Protein AF-A0A6F9Y247-F1 (afdb_monomer_lite)

Organism: NCBI:txid1601

Foldseek 3Di:
DDKDKDKFFPPDPDDPVRVVVCCCPPVVNQFPFWDDKDKDWDADPVRTIMIMIMTDGDHDD

Sequence (61 aa):
MTRTRIKLISDYEDTIEDLVNNFIKDPKNKVEKVNLIEFYFSEDDDGEAYITAYINYELGK

Radius of gyration: 12.63 Å; chains: 1; bounding box: 28×18×34 Å

pLDDT: mean 90.66, std 6.75, range [70.44, 97.19]

Secondary structure (DSSP, 8-state):
-EEEEEEEETT-SS-HHHHHHHHHH-GGG-EEEEEEEEEEEEE-TT--EEEEEEEEEEE--

Structure (mmCIF, N/CA/C/O backbone):
data_AF-A0A6F9Y247-F1
#
_entry.id   AF-A0A6F9Y247-F1
#
loop_
_atom_site.group_PDB
_atom_site.id
_atom_site.type_symbol
_atom_site.label_atom_id
_atom_site.label_alt_id
_atom_site.label_comp_id
_atom_site.label_asym_id
_atom_site.label_entity_id
_atom_site.label_seq_id
_atom_site.pdbx_PDB_ins_code
_atom_site.Cartn_x
_atom_site.Cartn_y
_atom_site.Cartn_z
_atom_site.occupancy
_atom_site.B_iso_or_equiv
_atom_site.auth_seq_id
_atom_site.auth_comp_id
_atom_site.auth_asym_id
_atom_site.auth_atom_id
_atom_site.pdbx_PDB_model_num
ATOM 1 N N . MET A 1 1 ? -11.676 8.415 4.645 1.00 80.56 1 MET A N 1
ATOM 2 C CA . MET A 1 1 ? -11.001 7.615 3.606 1.00 80.56 1 MET A CA 1
ATOM 3 C C . MET A 1 1 ? -9.675 8.290 3.304 1.00 80.56 1 MET A C 1
ATOM 5 O O . MET A 1 1 ? -9.673 9.490 3.047 1.00 80.56 1 MET A O 1
ATOM 9 N N . THR A 1 2 ? -8.581 7.546 3.423 1.00 91.06 2 THR A N 1
ATOM 10 C CA . THR A 1 2 ? -7.198 8.021 3.286 1.00 91.06 2 THR A CA 1
ATOM 11 C C . THR A 1 2 ? -6.573 7.388 2.049 1.00 91.06 2 THR A C 1
ATOM 13 O O . THR A 1 2 ? -6.882 6.239 1.725 1.00 91.06 2 THR A O 1
ATOM 16 N N . ARG A 1 3 ? -5.707 8.134 1.355 1.00 92.31 3 ARG A N 1
ATOM 17 C CA . ARG A 1 3 ? -4.962 7.649 0.191 1.00 92.31 3 ARG A CA 1
ATOM 18 C C . ARG A 1 3 ? -3.467 7.837 0.411 1.00 92.31 3 ARG A C 1
ATOM 20 O O . ARG A 1 3 ? -3.030 8.953 0.676 1.00 92.31 3 ARG A O 1
ATOM 27 N N . THR A 1 4 ? -2.709 6.762 0.230 1.00 94.31 4 THR A N 1
ATOM 28 C CA . THR A 1 4 ? -1.240 6.769 0.257 1.00 94.31 4 THR A CA 1
ATOM 29 C C . THR A 1 4 ? -0.703 6.265 -1.074 1.00 94.31 4 THR A C 1
ATOM 31 O O . THR A 1 4 ? -1.339 5.449 -1.741 1.00 94.31 4 THR A O 1
ATOM 34 N N . ARG A 1 5 ? 0.465 6.773 -1.472 1.00 94.50 5 ARG A N 1
ATOM 35 C CA . ARG A 1 5 ? 1.183 6.357 -2.675 1.00 94.50 5 ARG A CA 1
ATOM 36 C C . ARG A 1 5 ? 2.552 5.807 -2.294 1.00 94.50 5 ARG A C 1
ATOM 38 O O . ARG A 1 5 ? 3.297 6.494 -1.600 1.00 94.50 5 ARG A O 1
ATOM 45 N N . ILE A 1 6 ? 2.892 4.633 -2.810 1.00 93.00 6 ILE A N 1
ATOM 46 C CA . ILE A 1 6 ? 4.229 4.037 -2.727 1.00 93.00 6 ILE A CA 1
ATOM 47 C C . ILE A 1 6 ? 4.808 4.019 -4.143 1.00 93.00 6 ILE A C 1
ATOM 49 O O . ILE A 1 6 ? 4.151 3.523 -5.054 1.00 93.00 6 ILE A O 1
ATOM 53 N N . LYS A 1 7 ? 6.003 4.588 -4.335 1.00 91.81 7 LYS A N 1
ATOM 54 C CA . LYS A 1 7 ? 6.755 4.546 -5.600 1.00 91.81 7 LYS A CA 1
ATOM 55 C C . LYS A 1 7 ? 7.969 3.641 -5.389 1.00 91.81 7 LYS A C 1
ATOM 57 O O . LYS A 1 7 ? 8.754 3.908 -4.484 1.00 91.81 7 LYS A O 1
ATOM 62 N N . LEU A 1 8 ? 8.099 2.604 -6.208 1.00 89.25 8 LEU A N 1
ATOM 63 C CA . LEU A 1 8 ? 9.253 1.713 -6.267 1.00 89.25 8 LEU A CA 1
ATOM 64 C C . LEU A 1 8 ? 10.049 2.030 -7.531 1.00 89.25 8 LEU A C 1
ATOM 66 O O . LEU A 1 8 ? 9.526 1.878 -8.635 1.00 89.25 8 LEU A O 1
ATOM 70 N N . ILE A 1 9 ? 11.288 2.477 -7.348 1.00 84.25 9 ILE A N 1
ATOM 71 C CA . ILE A 1 9 ? 12.262 2.685 -8.426 1.00 84.25 9 ILE A CA 1
ATOM 72 C C . ILE A 1 9 ? 13.016 1.362 -8.627 1.00 84.25 9 ILE A C 1
ATOM 74 O O . ILE A 1 9 ? 13.191 0.620 -7.661 1.00 84.25 9 ILE A O 1
ATOM 78 N N . SER A 1 10 ? 13.403 1.063 -9.871 1.00 72.38 10 SER A N 1
ATOM 79 C 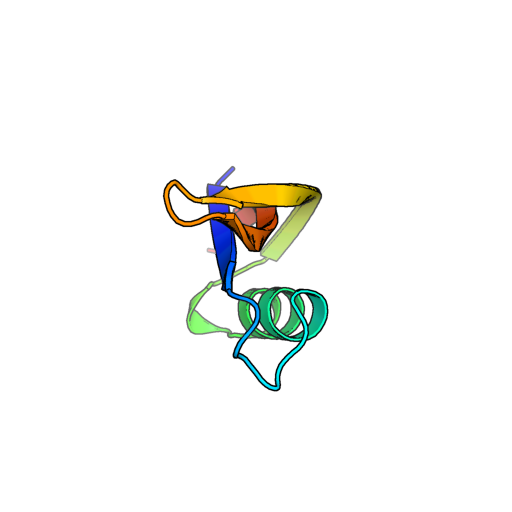CA . SER A 1 10 ? 13.895 -0.243 -10.351 1.00 72.38 10 SER A CA 1
ATOM 80 C C . SER A 1 10 ? 15.015 -0.888 -9.516 1.00 72.38 10 SER A C 1
ATOM 82 O O . SER A 1 10 ? 15.157 -2.107 -9.519 1.00 72.38 10 SER A O 1
ATOM 84 N N . ASP A 1 11 ? 15.761 -0.089 -8.755 1.00 70.44 11 ASP A N 1
ATOM 85 C CA . ASP A 1 11 ? 16.989 -0.506 -8.070 1.00 70.44 11 ASP A CA 1
ATOM 86 C C . ASP A 1 11 ? 16.772 -1.120 -6.675 1.00 70.44 11 ASP A C 1
ATOM 88 O O . ASP A 1 11 ? 17.730 -1.389 -5.950 1.00 70.44 11 ASP A O 1
ATOM 92 N N . TYR A 1 12 ? 15.521 -1.325 -6.263 1.00 71.81 12 TYR A N 1
ATOM 93 C CA . TYR A 1 12 ? 15.199 -1.929 -4.970 1.00 71.81 12 TYR A CA 1
ATOM 94 C C . TYR A 1 12 ? 15.089 -3.457 -5.055 1.00 71.81 12 TYR A C 1
ATOM 96 O O . TYR A 1 12 ? 14.468 -3.997 -5.966 1.00 71.81 12 TYR A O 1
ATOM 104 N N . GLU A 1 13 ? 15.643 -4.155 -4.056 1.00 77.50 13 GLU A N 1
ATOM 105 C CA . GLU A 1 13 ? 15.526 -5.619 -3.929 1.00 77.50 13 GLU A CA 1
ATOM 106 C C . GLU A 1 13 ? 14.090 -6.072 -3.600 1.00 77.50 13 GLU A C 1
ATOM 108 O O . GLU A 1 13 ? 13.698 -7.188 -3.943 1.00 77.50 13 GLU A O 1
ATOM 113 N N . ASP A 1 14 ? 13.306 -5.207 -2.949 1.00 84.81 14 ASP A N 1
ATOM 114 C CA . ASP A 1 14 ? 11.926 -5.484 -2.546 1.00 84.81 14 ASP A CA 1
ATOM 115 C C . ASP A 1 14 ? 10.932 -5.285 -3.697 1.00 84.81 14 ASP A C 1
ATOM 117 O O . ASP A 1 14 ? 11.036 -4.352 -4.499 1.00 84.81 14 ASP A O 1
ATOM 121 N N . THR A 1 15 ? 9.880 -6.105 -3.726 1.00 90.06 15 THR A N 1
ATOM 122 C CA . THR A 1 15 ? 8.780 -5.913 -4.676 1.00 90.06 15 THR A CA 1
ATOM 123 C C . THR A 1 15 ? 7.813 -4.823 -4.208 1.00 90.06 15 THR A C 1
ATOM 125 O O . THR A 1 15 ? 7.657 -4.547 -3.015 1.00 90.06 15 THR A O 1
ATOM 128 N N . ILE A 1 16 ? 7.075 -4.219 -5.147 1.00 91.44 16 ILE A N 1
ATOM 129 C CA . ILE A 1 16 ? 6.040 -3.233 -4.799 1.00 91.44 16 ILE A CA 1
ATOM 130 C C . ILE A 1 16 ? 4.949 -3.865 -3.920 1.00 91.44 16 ILE A C 1
ATOM 132 O O . ILE A 1 16 ? 4.365 -3.188 -3.075 1.00 91.44 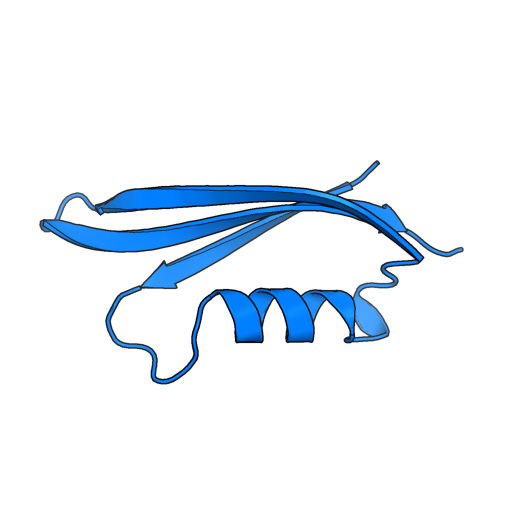16 ILE A O 1
ATOM 136 N N . GLU A 1 17 ? 4.696 -5.166 -4.081 1.00 91.81 17 GLU A N 1
ATOM 137 C CA . GLU A 1 17 ? 3.741 -5.920 -3.270 1.00 91.81 17 GLU A CA 1
ATOM 138 C C . GLU A 1 17 ? 4.215 -6.048 -1.821 1.00 91.81 17 GLU A C 1
ATOM 140 O O . GLU A 1 17 ? 3.420 -5.841 -0.901 1.00 91.81 17 GLU A O 1
ATOM 145 N N . ASP A 1 18 ? 5.504 -6.317 -1.601 1.00 93.88 18 ASP A N 1
ATOM 146 C CA . ASP A 1 18 ? 6.090 -6.377 -0.260 1.00 93.88 18 ASP A CA 1
ATOM 147 C C . ASP A 1 18 ? 5.991 -5.024 0.442 1.00 93.88 18 ASP A C 1
ATOM 149 O O . ASP A 1 18 ? 5.544 -4.953 1.589 1.00 93.88 18 ASP A O 1
ATOM 153 N N . LEU A 1 19 ? 6.296 -3.931 -0.263 1.00 94.12 19 LEU A N 1
ATOM 154 C CA . LEU A 1 19 ? 6.163 -2.579 0.285 1.00 94.12 19 LEU A CA 1
ATOM 155 C C . LEU A 1 19 ? 4.715 -2.238 0.658 1.00 94.12 19 LEU A C 1
ATOM 157 O O . LEU A 1 19 ? 4.463 -1.690 1.735 1.00 94.12 19 LEU A O 1
ATOM 161 N N . VAL A 1 20 ? 3.752 -2.583 -0.200 1.00 95.50 20 VAL A N 1
ATOM 162 C CA . VAL A 1 20 ? 2.319 -2.389 0.072 1.00 95.50 20 VAL A CA 1
ATOM 163 C C . VAL A 1 20 ? 1.880 -3.215 1.282 1.00 95.50 20 VAL A C 1
ATOM 165 O O . VAL A 1 20 ? 1.207 -2.696 2.175 1.00 95.50 20 VAL A O 1
ATOM 168 N N . ASN A 1 21 ? 2.290 -4.481 1.356 1.00 95.62 21 ASN A N 1
ATOM 169 C CA . ASN A 1 21 ? 1.964 -5.362 2.474 1.00 95.62 21 ASN A CA 1
ATOM 170 C C . ASN A 1 21 ? 2.581 -4.878 3.788 1.00 95.62 21 ASN A C 1
ATOM 172 O O . ASN A 1 21 ? 1.903 -4.887 4.818 1.00 95.62 21 ASN A O 1
ATOM 176 N N . ASN A 1 22 ? 3.835 -4.430 3.758 1.00 95.69 22 ASN A N 1
ATOM 177 C CA . ASN A 1 22 ? 4.518 -3.863 4.916 1.00 95.69 22 ASN A CA 1
ATOM 178 C C . ASN A 1 22 ? 3.816 -2.587 5.388 1.00 95.69 22 ASN A C 1
ATOM 180 O O . ASN A 1 22 ? 3.570 -2.436 6.583 1.00 95.69 22 ASN A O 1
ATOM 184 N N . PHE A 1 23 ? 3.398 -1.719 4.461 1.00 95.44 23 PHE A N 1
ATOM 185 C CA . PHE A 1 23 ? 2.606 -0.536 4.790 1.00 95.44 23 PHE A CA 1
ATOM 186 C C . PHE A 1 23 ? 1.283 -0.899 5.483 1.00 95.44 23 PHE A C 1
ATOM 188 O O . PHE A 1 23 ? 0.948 -0.309 6.508 1.00 95.44 23 PHE A O 1
ATOM 195 N N . ILE A 1 24 ? 0.539 -1.879 4.963 1.00 95.94 24 ILE A N 1
ATOM 196 C CA . ILE A 1 24 ? -0.755 -2.287 5.534 1.00 95.94 24 ILE A CA 1
ATOM 197 C C . ILE A 1 24 ? -0.583 -2.932 6.917 1.00 95.94 24 ILE A C 1
ATOM 199 O O . ILE A 1 24 ? -1.392 -2.690 7.810 1.00 95.94 24 ILE A O 1
ATOM 203 N N . LYS A 1 25 ? 0.457 -3.754 7.096 1.00 95.88 25 LYS A N 1
ATOM 204 C CA . LYS A 1 25 ? 0.706 -4.498 8.340 1.00 95.88 25 LYS A CA 1
ATOM 205 C C . LYS A 1 25 ? 1.361 -3.658 9.433 1.00 95.88 25 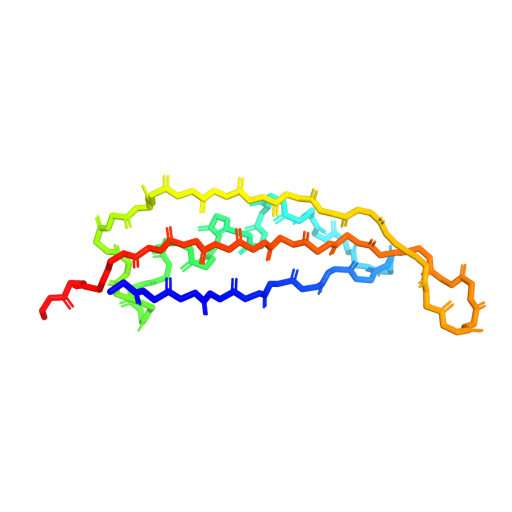LYS A C 1
ATOM 207 O O . LYS A 1 25 ? 1.285 -4.057 10.594 1.00 95.88 25 LYS A O 1
ATOM 212 N N . ASP A 1 26 ? 2.010 -2.542 9.098 1.00 95.94 26 ASP A N 1
ATOM 213 C CA . ASP A 1 26 ? 2.638 -1.686 10.102 1.00 95.94 26 ASP A CA 1
ATOM 214 C C . ASP A 1 26 ? 1.557 -1.045 10.998 1.00 95.94 26 ASP A C 1
ATOM 216 O O . ASP A 1 26 ? 0.767 -0.213 10.530 1.00 95.94 26 ASP A O 1
ATOM 220 N N . PRO A 1 27 ? 1.521 -1.374 12.305 1.00 93.69 27 PRO A N 1
ATOM 221 C CA . PRO A 1 27 ? 0.523 -0.836 13.224 1.00 93.69 27 PRO A CA 1
ATOM 222 C C . PRO A 1 27 ? 0.572 0.695 13.340 1.00 93.69 27 PRO A C 1
ATOM 224 O O . PRO A 1 27 ? -0.432 1.308 13.707 1.00 93.69 27 PRO A O 1
ATOM 227 N N . LYS A 1 28 ? 1.695 1.343 12.994 1.00 94.19 28 LYS A N 1
ATOM 228 C CA . LYS A 1 28 ? 1.801 2.811 12.958 1.00 94.19 28 LYS A CA 1
ATOM 229 C C . LYS A 1 28 ? 0.893 3.440 11.904 1.00 94.19 28 LYS A C 1
ATOM 231 O O . LYS A 1 28 ? 0.414 4.552 12.120 1.00 94.19 28 LYS A O 1
ATOM 236 N N . ASN A 1 29 ? 0.629 2.736 10.802 1.00 93.25 29 ASN A N 1
ATOM 237 C CA . ASN A 1 29 ? -0.210 3.238 9.712 1.00 93.25 29 ASN A CA 1
ATOM 238 C C . ASN A 1 29 ? -1.708 3.120 10.019 1.00 93.25 29 ASN A C 1
ATOM 240 O O . ASN A 1 29 ? -2.516 3.725 9.311 1.00 93.25 29 ASN A O 1
ATOM 244 N N . LYS A 1 30 ? -2.070 2.382 11.083 1.00 93.75 30 LYS A N 1
ATOM 245 C CA . LYS A 1 30 ? -3.444 2.209 11.579 1.00 93.75 30 LYS A CA 1
ATOM 246 C C . LYS A 1 30 ? -4.431 1.826 10.476 1.00 93.75 30 LYS A C 1
ATOM 248 O O . LYS A 1 30 ? -5.558 2.315 10.456 1.00 93.75 30 LYS A O 1
ATOM 253 N N . VAL A 1 31 ? -4.007 0.990 9.531 1.00 94.69 31 VAL A N 1
ATOM 254 C CA . VAL A 1 31 ? -4.874 0.543 8.441 1.00 94.69 31 VAL A CA 1
ATOM 255 C C . VAL A 1 31 ? -5.914 -0.418 9.014 1.00 94.69 31 VAL A C 1
ATOM 257 O O . VAL A 1 31 ? -5.587 -1.539 9.383 1.00 94.69 31 VAL A O 1
ATOM 260 N N . GLU A 1 32 ? -7.166 0.024 9.107 1.00 95.31 32 GLU A N 1
ATOM 261 C CA . GLU A 1 32 ? -8.282 -0.817 9.560 1.00 95.31 32 GLU A CA 1
ATOM 262 C C . GLU A 1 32 ? -8.865 -1.621 8.398 1.00 95.31 32 GLU A C 1
ATOM 264 O O . GLU A 1 32 ? -9.157 -2.809 8.532 1.00 95.31 32 GLU A O 1
ATOM 269 N N . LYS A 1 33 ? -9.010 -0.980 7.234 1.00 95.12 33 LYS A N 1
ATOM 270 C CA . LYS A 1 33 ? -9.609 -1.604 6.055 1.00 95.12 33 LYS A CA 1
ATOM 271 C C . LYS A 1 33 ? -9.028 -1.039 4.770 1.00 95.12 33 LYS A C 1
ATOM 273 O O . LYS A 1 33 ? -9.064 0.169 4.549 1.00 95.12 33 LYS A O 1
ATOM 278 N N . VAL A 1 34 ? -8.561 -1.918 3.889 1.00 95.62 34 VAL A N 1
ATOM 279 C CA . VAL A 1 34 ? -8.172 -1.561 2.520 1.00 95.62 34 VAL A CA 1
ATOM 280 C C . VAL A 1 34 ? -9.402 -1.627 1.620 1.00 95.62 34 VAL A C 1
ATOM 282 O O . VAL A 1 34 ? -10.105 -2.633 1.592 1.00 95.62 34 VAL A O 1
ATOM 285 N N . ASN A 1 35 ? -9.661 -0.544 0.893 1.00 95.88 35 ASN A N 1
ATOM 286 C CA . ASN A 1 35 ? -10.796 -0.426 -0.019 1.00 95.88 35 ASN A CA 1
ATOM 287 C C . ASN A 1 35 ? -10.392 -0.674 -1.478 1.00 95.88 35 ASN A C 1
ATOM 289 O O . ASN A 1 35 ? -11.139 -1.310 -2.215 1.00 95.88 35 ASN A O 1
ATOM 293 N N . LEU A 1 36 ? -9.230 -0.164 -1.898 1.00 95.75 36 LEU A N 1
ATOM 294 C CA . LEU A 1 36 ? -8.738 -0.291 -3.271 1.00 95.75 36 LEU A CA 1
ATOM 295 C C . LEU A 1 36 ? -7.214 -0.159 -3.307 1.00 95.75 36 LEU A C 1
ATOM 297 O O . LEU A 1 36 ? -6.662 0.715 -2.637 1.00 95.75 36 LEU A O 1
ATOM 301 N N . ILE A 1 37 ? -6.562 -0.978 -4.133 1.00 95.50 37 ILE A N 1
ATOM 302 C CA . ILE A 1 37 ? -5.151 -0.828 -4.496 1.00 95.50 37 ILE A CA 1
ATOM 303 C C . ILE A 1 37 ? -5.062 -0.756 -6.021 1.00 95.50 37 ILE A C 1
ATOM 305 O O . ILE A 1 37 ? -5.628 -1.601 -6.710 1.00 95.50 37 ILE A O 1
ATOM 309 N N . GLU A 1 38 ? -4.362 0.249 -6.539 1.00 96.31 38 GLU A N 1
ATOM 310 C CA . GLU A 1 38 ? -4.140 0.445 -7.974 1.00 96.31 38 GLU A CA 1
ATOM 311 C C . GLU A 1 38 ? -2.642 0.515 -8.266 1.00 96.31 38 GLU A C 1
ATOM 313 O O . GLU A 1 38 ? -1.918 1.234 -7.573 1.00 96.31 38 GLU A O 1
ATOM 318 N N . PHE A 1 39 ? -2.190 -0.180 -9.310 1.00 93.50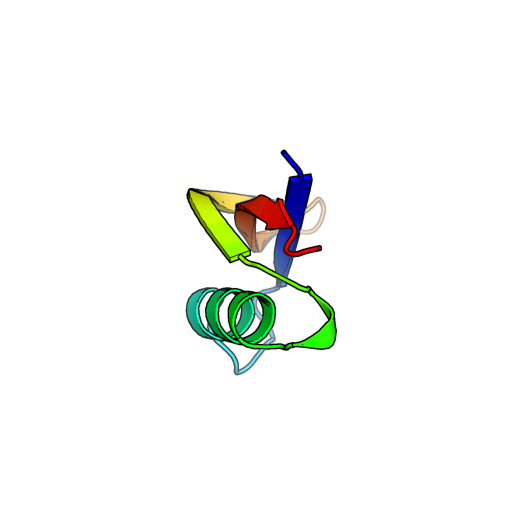 39 PHE A N 1
ATOM 319 C CA . PHE A 1 39 ? -0.791 -0.196 -9.732 1.00 93.50 39 PHE A CA 1
ATOM 320 C C . PHE A 1 39 ? -0.623 0.498 -11.080 1.00 93.50 39 PHE A C 1
ATOM 322 O O . PHE A 1 39 ? -1.387 0.254 -12.013 1.00 93.50 39 PHE A O 1
ATOM 329 N N . TYR A 1 40 ? 0.400 1.339 -11.175 1.00 92.62 40 TYR A N 1
ATOM 330 C CA . TYR A 1 40 ? 0.741 2.092 -12.374 1.00 92.62 40 TYR A CA 1
ATOM 331 C C . TYR A 1 40 ? 2.217 1.900 -12.692 1.00 92.62 40 TYR A C 1
ATOM 333 O O . TYR A 1 40 ? 3.068 2.090 -11.824 1.00 92.62 40 TYR A O 1
ATOM 341 N N . PHE A 1 41 ? 2.504 1.550 -13.940 1.00 9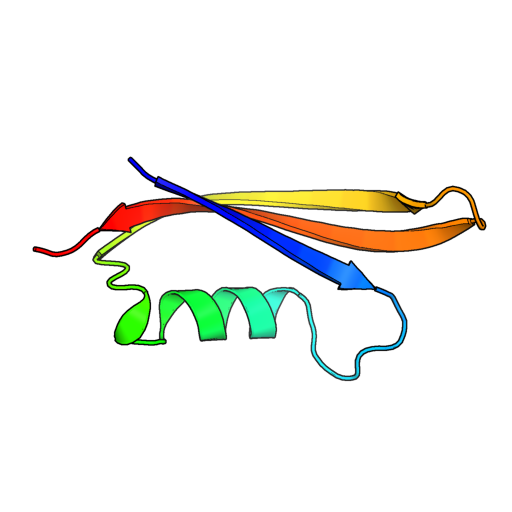0.19 41 PHE A N 1
ATOM 342 C CA . PHE A 1 41 ? 3.855 1.488 -14.486 1.00 90.19 41 PHE A CA 1
ATOM 343 C C . PHE A 1 41 ? 4.118 2.787 -15.242 1.00 90.19 41 PHE A C 1
ATOM 345 O O . PHE A 1 41 ? 3.264 3.250 -16.003 1.00 90.19 41 PHE A O 1
ATOM 352 N N . SER A 1 42 ? 5.255 3.421 -14.991 1.00 88.19 42 SER A N 1
ATOM 353 C CA . SER A 1 42 ? 5.632 4.682 -15.633 1.00 88.19 42 SER A CA 1
ATOM 354 C C . SER A 1 42 ? 7.149 4.791 -15.711 1.00 88.19 42 SER A C 1
ATOM 356 O O . SER A 1 42 ? 7.857 4.066 -15.022 1.00 88.19 42 SER A O 1
ATOM 358 N N . GLU A 1 43 ? 7.626 5.705 -16.542 1.00 88.19 43 GLU A N 1
ATOM 359 C CA . GLU A 1 43 ? 9.035 6.087 -16.635 1.00 88.19 43 GLU A CA 1
ATOM 360 C C . GLU A 1 43 ? 9.178 7.507 -16.075 1.00 88.19 43 GLU A C 1
ATOM 362 O O . GLU A 1 43 ? 8.208 8.279 -16.080 1.00 88.19 43 GLU A O 1
ATOM 367 N N . ASP A 1 44 ? 10.328 7.836 -15.490 1.00 84.44 44 ASP A N 1
ATOM 368 C CA . ASP A 1 44 ? 10.630 9.216 -15.102 1.00 84.44 44 ASP A CA 1
ATOM 369 C C . ASP A 1 44 ? 11.313 9.982 -16.239 1.00 84.44 44 ASP A C 1
ATOM 371 O O . ASP A 1 44 ? 11.429 9.486 -17.360 1.00 84.44 44 ASP A O 1
ATOM 375 N N . ASP A 1 45 ? 11.698 11.231 -15.970 1.00 84.00 45 ASP A N 1
ATOM 376 C CA . ASP A 1 45 ? 12.287 12.115 -16.979 1.00 84.00 45 ASP A CA 1
ATOM 377 C C . ASP A 1 45 ? 13.632 11.584 -17.521 1.00 84.00 45 ASP A C 1
ATOM 379 O O . ASP A 1 45 ? 14.025 11.951 -18.630 1.00 84.00 45 ASP A O 1
ATOM 383 N N . ASP A 1 46 ? 14.296 10.690 -16.779 1.00 86.75 46 ASP A N 1
ATOM 384 C CA . ASP A 1 46 ? 15.553 10.037 -17.156 1.00 86.75 46 ASP A CA 1
ATOM 385 C C . ASP A 1 46 ? 15.326 8.669 -17.841 1.00 86.75 46 ASP A C 1
ATOM 387 O O . ASP A 1 46 ? 16.278 8.005 -18.260 1.00 86.75 46 ASP A O 1
ATOM 391 N N . GLY A 1 47 ? 14.062 8.263 -18.023 1.00 84.12 47 GLY A N 1
ATOM 392 C CA . GLY A 1 47 ? 13.677 6.994 -18.640 1.00 84.12 47 GLY A CA 1
ATOM 393 C C . GLY A 1 47 ? 13.751 5.795 -17.693 1.00 84.12 47 GLY A C 1
ATOM 394 O O . GLY A 1 47 ? 13.673 4.653 -18.152 1.00 84.12 47 GLY A O 1
ATOM 395 N N . GLU A 1 48 ? 13.896 6.014 -16.383 1.00 86.94 48 GLU A N 1
ATOM 396 C CA . GLU A 1 48 ? 13.908 4.924 -15.413 1.00 86.94 48 GLU A CA 1
ATOM 397 C C . GLU A 1 48 ? 12.484 4.444 -15.134 1.00 86.94 48 GLU A C 1
ATOM 399 O O . GLU A 1 48 ? 11.603 5.193 -14.695 1.00 86.94 48 GLU A O 1
ATOM 404 N N . ALA A 1 49 ? 12.249 3.155 -15.380 1.00 87.56 49 ALA A N 1
ATOM 405 C CA . ALA A 1 49 ? 10.969 2.530 -15.107 1.00 87.56 49 ALA A CA 1
ATOM 406 C C . ALA A 1 49 ? 10.732 2.411 -13.594 1.00 87.56 49 ALA A C 1
ATOM 408 O O . ALA A 1 49 ? 11.573 1.927 -12.832 1.00 87.56 49 ALA A O 1
ATOM 409 N N . TYR A 1 50 ? 9.535 2.793 -13.162 1.00 90.19 50 TYR A N 1
ATOM 410 C CA . TYR A 1 50 ? 9.090 2.658 -11.785 1.00 90.19 50 TYR A CA 1
ATOM 411 C C . TYR A 1 50 ? 7.645 2.169 -11.706 1.00 90.19 50 TYR A C 1
ATOM 413 O O . TYR A 1 50 ? 6.812 2.400 -12.589 1.00 90.19 50 TYR A O 1
ATOM 421 N N . ILE A 1 51 ? 7.333 1.516 -10.588 1.00 92.69 51 ILE A N 1
ATOM 422 C CA . ILE A 1 51 ? 5.979 1.066 -10.267 1.00 92.69 51 ILE A CA 1
ATOM 423 C C . ILE A 1 51 ? 5.440 1.931 -9.139 1.00 92.69 51 ILE A C 1
ATOM 425 O O . ILE A 1 51 ? 6.103 2.171 -8.133 1.00 92.69 51 ILE A O 1
ATOM 429 N N . THR A 1 52 ? 4.211 2.399 -9.292 1.00 94.44 52 THR A N 1
ATOM 430 C CA . THR A 1 52 ? 3.504 3.160 -8.269 1.00 94.44 52 THR A CA 1
ATOM 431 C C . THR A 1 52 ? 2.275 2.395 -7.809 1.00 94.44 52 THR A C 1
ATOM 433 O O . THR A 1 52 ? 1.407 2.090 -8.621 1.00 94.44 52 THR A O 1
ATOM 436 N N . ALA A 1 53 ? 2.160 2.154 -6.505 1.00 96.00 53 ALA A N 1
ATOM 437 C CA . ALA A 1 53 ? 0.946 1.651 -5.877 1.00 96.00 53 ALA A CA 1
ATOM 438 C C . ALA A 1 53 ? 0.189 2.791 -5.185 1.00 96.00 53 ALA A C 1
ATOM 440 O O . ALA A 1 53 ? 0.749 3.510 -4.353 1.00 96.00 53 ALA A O 1
ATOM 441 N N . TYR A 1 54 ? -1.097 2.944 -5.493 1.00 96.25 54 TYR A N 1
ATOM 442 C CA . TYR A 1 54 ? -2.017 3.800 -4.748 1.00 96.25 54 TYR A CA 1
ATOM 443 C C . TYR A 1 54 ? -2.913 2.942 -3.870 1.00 96.25 54 TYR A C 1
ATOM 445 O O . TYR A 1 54 ? -3.616 2.070 -4.367 1.00 96.25 54 TYR A O 1
ATOM 453 N N . ILE A 1 55 ? -2.918 3.228 -2.573 1.00 97.19 55 ILE A N 1
ATOM 454 C CA . ILE A 1 55 ? -3.652 2.470 -1.562 1.00 97.19 55 ILE A CA 1
ATOM 455 C C . ILE A 1 55 ? -4.730 3.385 -0.985 1.00 97.19 55 ILE A C 1
ATOM 457 O O . ILE A 1 55 ? -4.415 4.415 -0.386 1.00 97.19 55 ILE A O 1
ATOM 461 N N . ASN A 1 56 ? -5.995 3.010 -1.149 1.00 96.50 56 ASN A N 1
ATOM 462 C CA . ASN A 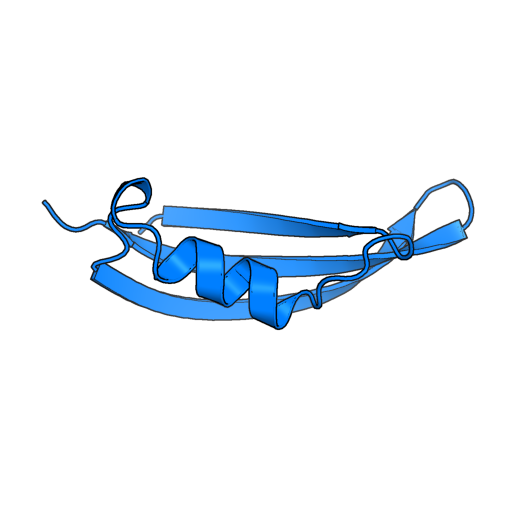1 56 ? -7.141 3.675 -0.536 1.00 96.50 56 ASN A CA 1
ATOM 463 C C . ASN A 1 56 ? -7.624 2.839 0.649 1.00 96.50 56 ASN A C 1
ATOM 465 O O . ASN A 1 56 ? -7.968 1.667 0.484 1.00 96.50 56 ASN A O 1
ATOM 469 N N . TYR A 1 57 ? -7.666 3.434 1.838 1.00 96.44 57 TYR A N 1
ATOM 470 C CA . TYR A 1 57 ? -7.944 2.710 3.075 1.00 96.44 57 TYR A CA 1
ATOM 471 C C . TYR A 1 57 ? -8.656 3.572 4.128 1.00 96.44 57 TYR A C 1
ATOM 473 O O . TYR A 1 57 ? -8.800 4.792 3.996 1.00 96.44 57 TYR A O 1
ATOM 481 N N . GLU A 1 58 ? -9.153 2.918 5.169 1.00 96.19 58 GLU A N 1
ATOM 482 C CA . GLU A 1 58 ? -9.733 3.529 6.363 1.00 96.19 58 GLU A CA 1
ATOM 483 C C . GLU A 1 58 ? -8.775 3.387 7.544 1.00 96.19 58 GLU A C 1
ATOM 485 O O . GLU A 1 58 ? -8.075 2.381 7.678 1.00 96.19 58 GLU A O 1
ATOM 490 N N . LEU A 1 59 ? -8.726 4.432 8.370 1.00 93.75 59 LEU A N 1
ATOM 491 C CA . LEU A 1 59 ? -7.909 4.469 9.574 1.00 93.75 59 LEU A CA 1
ATOM 492 C C . LEU A 1 59 ? -8.710 3.924 10.754 1.00 93.75 59 LEU A C 1
ATOM 494 O O . LEU A 1 59 ? -9.815 4.408 11.003 1.00 93.75 59 LEU A O 1
ATOM 498 N N . GLY A 1 60 ? -8.103 3.011 11.506 1.00 85.19 60 GLY A N 1
ATOM 499 C CA . GLY A 1 60 ? -8.599 2.596 12.812 1.00 85.19 60 GLY A CA 1
ATOM 500 C C . GLY A 1 60 ? -8.475 3.732 13.822 1.00 85.19 60 GLY A C 1
ATOM 501 O O . GLY A 1 60 ? -7.514 4.509 13.779 1.00 85.19 60 GLY A O 1
ATOM 502 N N . LYS A 1 61 ? -9.469 3.842 14.709 1.00 70.44 61 LYS A N 1
ATOM 503 C CA . LYS A 1 61 ? -9.488 4.830 15.800 1.00 70.44 61 LYS A CA 1
ATOM 504 C C . LYS A 1 61 ? -8.289 4.669 16.738 1.00 70.44 61 LYS A C 1
ATOM 506 O O . LYS A 1 61 ? -8.004 3.522 17.138 1.00 70.44 61 LYS A O 1
#